Protein AF-A0A2V9HSE8-F1 (afdb_monomer_lite)

Foldseek 3Di:
DFDPLVVVLVVLVVLLVCLVVDQWDQDPDDDRIDRSVVSVVVNVFSVCVVVVDADWADDDDQWIWGDDPHDTGIGGDPPPD

pLDDT: mean 90.76, std 11.49, range [35.78, 98.44]

Secondary structure (DSSP, 8-state):
----HHHHHHHHHHHHHHGGG-S-B--SSS-SSB-TTHHHHHHHHHHHHHTT-SEEEE-STTEEEEEETTEEEEEEPP---

Structure (mmCIF, N/CA/C/O backbone):
data_AF-A0A2V9HSE8-F1
#
_entry.id   AF-A0A2V9HSE8-F1
#
loop_
_atom_site.group_PDB
_atom_site.id
_atom_site.type_symbol
_atom_site.label_atom_id
_atom_site.label_alt_id
_atom_site.label_comp_id
_atom_site.label_asym_id
_atom_site.label_entity_id
_atom_site.label_seq_id
_atom_site.pdbx_PDB_ins_code
_atom_site.Cartn_x
_atom_site.Cartn_y
_atom_site.Cartn_z
_atom_site.occupancy
_atom_site.B_iso_or_equiv
_atom_site.auth_seq_id
_atom_site.auth_comp_id
_atom_site.auth_asym_id
_atom_site.auth_atom_id
_atom_site.pdbx_PDB_model_num
ATOM 1 N N . PRO A 1 1 ? 12.660 -11.861 -9.564 1.00 51.47 1 PRO A N 1
ATOM 2 C CA . PRO A 1 1 ? 11.238 -11.628 -9.232 1.00 51.47 1 PRO A CA 1
ATOM 3 C C . PRO A 1 1 ? 11.015 -10.176 -8.800 1.00 51.47 1 PRO A C 1
ATOM 5 O O . PRO A 1 1 ? 11.594 -9.730 -7.814 1.00 51.47 1 PRO A O 1
ATOM 8 N N . GLU A 1 2 ? 10.248 -9.436 -9.591 1.00 70.56 2 GLU A N 1
ATOM 9 C CA . GLU A 1 2 ? 9.785 -8.089 -9.238 1.00 70.56 2 GLU A CA 1
ATOM 10 C C . GLU A 1 2 ? 8.347 -8.170 -8.705 1.00 70.56 2 GLU A C 1
ATOM 12 O O . GLU A 1 2 ? 7.729 -9.234 -8.773 1.00 70.56 2 GLU A O 1
ATOM 17 N N . THR A 1 3 ? 7.841 -7.087 -8.113 1.00 76.06 3 THR A N 1
ATOM 18 C CA . THR A 1 3 ? 6.500 -7.032 -7.512 1.00 76.06 3 THR A CA 1
ATOM 19 C C . THR A 1 3 ? 5.423 -7.398 -8.535 1.00 76.06 3 THR A C 1
ATOM 21 O O . THR A 1 3 ? 5.242 -6.684 -9.519 1.00 76.06 3 THR A O 1
ATOM 24 N N . ASP A 1 4 ? 4.666 -8.468 -8.282 1.00 85.50 4 ASP A N 1
ATOM 25 C CA . ASP A 1 4 ? 3.394 -8.708 -8.969 1.00 85.50 4 ASP A CA 1
ATOM 26 C C . ASP A 1 4 ? 2.368 -7.695 -8.444 1.00 85.50 4 ASP A C 1
ATOM 28 O O . ASP A 1 4 ? 1.904 -7.784 -7.303 1.00 85.50 4 ASP A O 1
ATOM 32 N N . LEU A 1 5 ? 2.061 -6.690 -9.266 1.00 86.50 5 LEU A N 1
ATOM 33 C CA . LEU A 1 5 ? 1.221 -5.563 -8.869 1.00 86.50 5 LEU A CA 1
ATOM 34 C C . LEU A 1 5 ? -0.245 -5.966 -8.653 1.00 86.50 5 LEU A C 1
ATOM 36 O O . LEU A 1 5 ? -0.925 -5.378 -7.808 1.00 86.50 5 LEU A O 1
ATOM 40 N N . ASP A 1 6 ? -0.729 -6.976 -9.377 1.00 89.81 6 ASP A N 1
ATOM 41 C CA . ASP A 1 6 ? -2.093 -7.485 -9.238 1.00 89.81 6 ASP A CA 1
ATOM 42 C C . ASP A 1 6 ? -2.253 -8.247 -7.926 1.00 89.81 6 ASP A C 1
ATOM 44 O O . ASP A 1 6 ? -3.164 -7.956 -7.139 1.00 89.81 6 ASP A O 1
ATOM 48 N N . ALA A 1 7 ? -1.329 -9.169 -7.648 1.00 92.62 7 ALA A N 1
ATOM 49 C CA . ALA A 1 7 ? -1.310 -9.915 -6.396 1.00 92.62 7 ALA A CA 1
ATOM 50 C C . ALA A 1 7 ? -1.096 -8.992 -5.185 1.00 92.62 7 ALA A C 1
ATOM 52 O O . ALA A 1 7 ? -1.744 -9.158 -4.143 1.00 92.62 7 ALA A O 1
ATOM 53 N N . TYR A 1 8 ? -0.227 -7.985 -5.322 1.00 93.12 8 TYR A N 1
ATOM 54 C CA . TYR A 1 8 ? 0.008 -6.994 -4.278 1.00 93.12 8 TYR A CA 1
ATOM 55 C C . TYR A 1 8 ? -1.254 -6.170 -3.988 1.00 93.12 8 TYR A C 1
ATOM 57 O O . TYR A 1 8 ? -1.670 -6.092 -2.831 1.00 93.12 8 TYR A O 1
ATOM 65 N N . LEU A 1 9 ? -1.934 -5.642 -5.017 1.00 94.56 9 LEU A N 1
ATOM 66 C CA . LEU A 1 9 ? -3.189 -4.902 -4.838 1.00 94.56 9 LEU A CA 1
ATOM 67 C C . LEU A 1 9 ? -4.265 -5.762 -4.162 1.00 94.56 9 LEU A C 1
ATOM 69 O O . LEU A 1 9 ? -4.931 -5.304 -3.232 1.00 94.56 9 LEU A O 1
ATOM 73 N N . ALA A 1 10 ? -4.433 -7.012 -4.600 1.00 96.94 10 ALA A N 1
ATOM 74 C CA . ALA A 1 10 ? -5.390 -7.935 -3.993 1.00 96.94 10 ALA A CA 1
ATOM 75 C C . ALA A 1 10 ? -5.089 -8.179 -2.503 1.00 96.94 10 ALA A C 1
ATOM 77 O O . ALA A 1 10 ? -6.009 -8.271 -1.687 1.00 96.94 10 ALA A O 1
ATOM 78 N N . SER A 1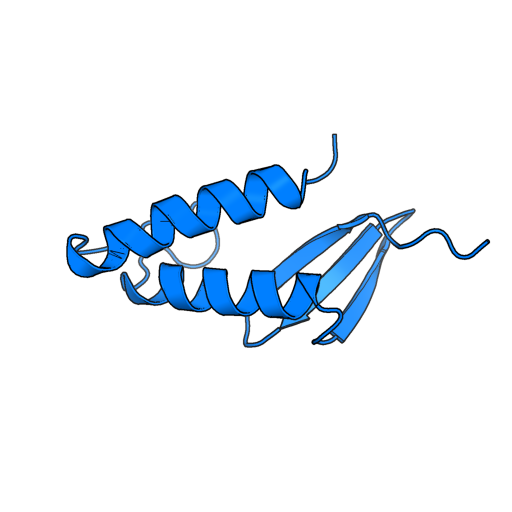 11 ? -3.808 -8.242 -2.138 1.00 97.44 11 SER A N 1
ATOM 79 C CA . SER A 1 11 ? -3.370 -8.419 -0.751 1.00 97.44 11 SER A CA 1
ATOM 80 C C . SER A 1 11 ? -3.632 -7.168 0.089 1.00 97.44 11 SER A C 1
ATOM 82 O O . SER A 1 11 ? -4.202 -7.267 1.174 1.00 97.44 11 SER A O 1
ATOM 84 N N . VAL A 1 12 ? -3.303 -5.983 -0.434 1.00 97.25 12 VAL A N 1
ATOM 85 C CA . VAL A 1 12 ? -3.562 -4.699 0.238 1.00 97.25 12 VAL A CA 1
ATOM 86 C C . VAL A 1 12 ? -5.061 -4.481 0.464 1.00 97.25 12 VAL A C 1
ATOM 88 O O . VAL A 1 12 ? -5.441 -4.039 1.544 1.00 97.25 12 VAL A O 1
ATOM 91 N N . LYS A 1 13 ? -5.931 -4.876 -0.477 1.00 98.44 13 LYS A N 1
ATOM 92 C CA . LYS A 1 13 ? -7.395 -4.836 -0.281 1.00 98.44 13 LYS A CA 1
ATOM 93 C C . LYS A 1 13 ? -7.847 -5.653 0.927 1.00 98.44 13 LYS A C 1
ATOM 95 O O . LYS A 1 13 ? -8.652 -5.178 1.723 1.00 98.44 13 LYS A O 1
ATOM 100 N N . ARG A 1 14 ? -7.311 -6.867 1.085 1.00 98.44 14 ARG A N 1
ATOM 101 C CA . ARG A 1 14 ? -7.618 -7.727 2.240 1.00 98.44 14 ARG A CA 1
ATOM 102 C C . ARG A 1 14 ? -7.112 -7.115 3.545 1.00 98.44 14 ARG A C 1
ATOM 104 O O . ARG A 1 14 ? -7.823 -7.163 4.537 1.00 98.44 14 ARG A O 1
ATOM 111 N N . LEU A 1 15 ? -5.923 -6.512 3.537 1.00 98.12 15 LEU A N 1
ATOM 112 C CA . LEU A 1 15 ? -5.370 -5.831 4.710 1.00 98.12 15 LEU A CA 1
ATOM 113 C C . LEU A 1 15 ? -6.191 -4.595 5.102 1.00 98.12 15 LEU A C 1
ATOM 115 O O . LEU A 1 15 ? -6.525 -4.436 6.271 1.00 98.12 15 LEU A O 1
ATOM 119 N N . ALA A 1 16 ? -6.563 -3.749 4.140 1.00 98.38 16 ALA A N 1
ATOM 120 C CA . ALA A 1 16 ? -7.377 -2.561 4.394 1.00 98.38 16 ALA A CA 1
ATOM 121 C C . ALA A 1 16 ? -8.742 -2.908 5.008 1.00 98.38 16 ALA A C 1
ATOM 123 O O . ALA A 1 16 ? -9.208 -2.189 5.888 1.00 98.38 16 ALA A O 1
ATOM 124 N N . ALA A 1 17 ? -9.344 -4.035 4.612 1.00 98.44 17 ALA A N 1
ATOM 125 C CA . ALA A 1 17 ? -10.596 -4.514 5.196 1.00 98.44 17 ALA A CA 1
ATOM 126 C C . ALA A 1 17 ? -10.482 -4.859 6.693 1.00 98.44 17 ALA A C 1
ATOM 128 O O . ALA A 1 17 ? -11.471 -4.752 7.409 1.00 98.44 17 ALA A O 1
ATOM 129 N N . LEU A 1 18 ? -9.289 -5.226 7.176 1.00 98.19 18 LEU A N 1
ATOM 130 C CA . LEU A 1 18 ? -9.048 -5.516 8.594 1.00 98.19 18 LEU A CA 1
ATOM 131 C C . LEU A 1 18 ? -8.868 -4.244 9.434 1.00 98.19 18 LEU A C 1
ATOM 133 O O . LEU A 1 18 ? -8.991 -4.304 10.653 1.00 98.19 18 LEU A O 1
ATOM 137 N N . ALA A 1 19 ? -8.576 -3.094 8.816 1.00 97.88 19 ALA A N 1
ATOM 138 C CA . ALA A 1 19 ? -8.191 -1.870 9.522 1.00 97.88 19 ALA A CA 1
ATOM 139 C C . ALA A 1 19 ? -9.139 -1.441 10.667 1.00 97.88 19 ALA A C 1
ATOM 141 O O . ALA A 1 19 ? -8.614 -1.040 11.706 1.00 97.88 19 ALA A O 1
ATOM 142 N N . PRO A 1 20 ? -10.483 -1.554 10.558 1.00 97.75 20 PRO A N 1
ATOM 143 C CA . PRO A 1 20 ? -11.394 -1.198 11.652 1.00 97.75 20 PRO A CA 1
ATOM 144 C C . PRO A 1 20 ? -11.254 -2.068 12.913 1.00 97.75 20 PRO A C 1
ATOM 146 O O . PRO A 1 20 ? -11.639 -1.635 13.996 1.00 97.75 20 PRO A O 1
ATOM 149 N N . GLU A 1 21 ? -10.720 -3.284 12.781 1.00 98.06 21 GLU A N 1
ATOM 150 C CA . GLU A 1 21 ? -10.566 -4.255 13.875 1.00 98.06 21 GLU A CA 1
ATOM 151 C C . GLU A 1 21 ? -9.152 -4.248 14.477 1.00 98.06 21 GLU A C 1
ATOM 153 O O . GLU A 1 21 ? -8.904 -4.821 15.542 1.00 98.06 21 GLU A O 1
ATOM 158 N N . LEU A 1 22 ? -8.201 -3.598 13.806 1.00 97.38 22 LEU A N 1
ATOM 159 C CA . LEU A 1 22 ? -6.818 -3.533 14.251 1.00 97.38 22 LEU A CA 1
ATOM 160 C C . LEU A 1 22 ? -6.615 -2.394 15.247 1.00 97.38 22 LEU A C 1
ATOM 162 O O . LEU A 1 22 ? -7.206 -1.323 15.158 1.00 97.38 22 LEU A O 1
ATOM 166 N N . ARG A 1 23 ? -5.694 -2.611 16.185 1.00 96.62 23 ARG A N 1
ATOM 167 C CA . ARG A 1 23 ? -5.2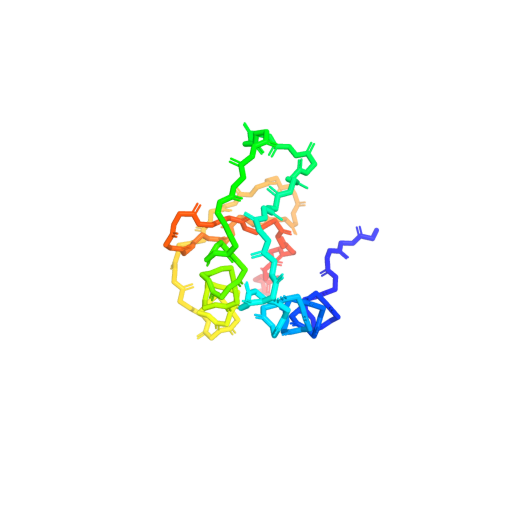33 -1.567 17.114 1.00 96.62 23 ARG A CA 1
ATOM 168 C C . ARG A 1 23 ? -3.938 -0.907 16.655 1.00 96.62 23 ARG A C 1
ATOM 170 O O . ARG A 1 23 ? -3.680 0.238 17.005 1.00 96.62 23 ARG A O 1
ATOM 177 N N . LEU A 1 24 ? -3.112 -1.644 15.917 1.00 95.25 24 LEU A N 1
ATOM 178 C CA . LEU A 1 24 ? -1.780 -1.231 15.490 1.00 95.25 24 LEU A CA 1
ATOM 179 C C . LEU A 1 24 ? -1.362 -1.986 14.227 1.00 95.25 24 LEU A C 1
ATOM 181 O O . LEU A 1 24 ? -1.804 -3.114 14.004 1.00 95.25 24 LEU A O 1
ATOM 185 N N . VAL A 1 25 ? -0.468 -1.379 13.449 1.00 96.38 25 VAL A N 1
ATOM 186 C CA . VAL A 1 25 ? 0.232 -2.014 12.327 1.00 96.38 25 VAL A CA 1
ATOM 187 C C . VAL A 1 25 ? 1.734 -1.915 12.581 1.00 96.38 25 VAL A C 1
ATOM 189 O O . VAL A 1 25 ? 2.259 -0.825 12.806 1.00 96.38 25 VAL A O 1
ATOM 192 N N . LEU A 1 26 ? 2.429 -3.054 12.549 1.00 94.94 26 LEU A N 1
ATOM 193 C CA . LEU A 1 26 ? 3.888 -3.122 12.676 1.00 94.94 26 LEU A CA 1
ATOM 194 C C . LEU A 1 26 ? 4.487 -3.359 11.293 1.00 94.94 26 LEU A C 1
ATOM 196 O O . LEU A 1 26 ? 4.414 -4.463 10.754 1.00 94.94 26 LEU A O 1
ATOM 200 N N . GLY A 1 27 ? 5.038 -2.301 10.701 1.00 91.25 27 GLY A N 1
ATOM 201 C CA . GLY A 1 27 ? 5.738 -2.394 9.427 1.00 91.25 27 GLY A CA 1
ATOM 202 C C . GLY A 1 27 ? 7.086 -3.096 9.582 1.00 91.25 27 GLY A C 1
ATOM 203 O O . GLY A 1 27 ? 7.731 -3.008 10.624 1.00 91.25 27 GLY A O 1
ATOM 204 N N . ALA A 1 28 ? 7.546 -3.763 8.524 1.00 89.50 28 ALA A N 1
ATOM 205 C CA . ALA A 1 28 ? 8.866 -4.396 8.523 1.00 89.50 28 ALA A CA 1
ATOM 206 C C . ALA A 1 28 ? 10.022 -3.373 8.537 1.00 89.50 28 ALA A C 1
ATOM 208 O O . ALA A 1 28 ? 11.116 -3.684 9.007 1.00 89.50 28 ALA A O 1
ATOM 209 N N . HIS A 1 29 ? 9.795 -2.157 8.023 1.00 85.50 29 HIS A N 1
ATOM 210 C CA . HIS A 1 29 ? 10.826 -1.133 7.849 1.00 85.50 29 HIS A CA 1
ATOM 211 C C . HIS A 1 29 ? 10.310 0.281 8.162 1.00 85.50 29 HIS A C 1
ATOM 213 O O . HIS A 1 29 ? 9.121 0.567 8.025 1.00 85.50 29 HIS A O 1
ATOM 219 N N . ASN A 1 30 ? 11.249 1.174 8.494 1.00 73.56 30 ASN A N 1
ATOM 220 C CA . ASN A 1 30 ? 11.120 2.632 8.660 1.00 73.56 30 ASN A CA 1
ATOM 221 C C . ASN A 1 30 ? 10.279 3.113 9.848 1.00 73.56 30 ASN A C 1
ATOM 223 O O . ASN A 1 30 ? 10.775 3.885 10.664 1.00 73.56 30 ASN A O 1
ATOM 227 N N . VAL A 1 31 ? 9.025 2.673 9.952 1.00 79.81 31 VAL A N 1
ATOM 228 C CA . VAL A 1 31 ? 8.094 3.125 10.990 1.00 79.81 31 VAL A CA 1
ATOM 229 C C . VAL A 1 31 ? 7.791 1.950 11.920 1.00 79.81 31 VAL A C 1
ATOM 231 O O . VAL A 1 31 ? 7.113 1.012 11.500 1.00 79.81 31 VAL A O 1
ATOM 234 N N . PRO A 1 32 ? 8.285 1.969 13.173 1.00 83.06 32 PRO A N 1
ATOM 235 C CA . PRO A 1 32 ? 8.148 0.829 14.075 1.00 83.06 32 PRO A CA 1
ATOM 236 C C . PRO A 1 32 ? 6.692 0.558 14.478 1.00 83.06 32 PRO A C 1
ATOM 238 O O . PRO A 1 32 ? 6.347 -0.588 14.742 1.00 83.06 32 PRO A O 1
ATOM 241 N N . VAL A 1 33 ? 5.835 1.588 14.508 1.00 93.69 33 VAL A N 1
ATOM 242 C CA . VAL A 1 33 ? 4.399 1.474 14.806 1.00 93.69 33 VAL A CA 1
ATOM 243 C C . VAL A 1 33 ? 3.623 2.475 13.953 1.00 93.69 33 VAL A C 1
ATOM 245 O O . VAL A 1 33 ? 3.897 3.672 14.015 1.00 93.69 33 VAL A O 1
ATOM 248 N N . ALA A 1 34 ? 2.645 1.997 13.187 1.00 93.50 34 ALA A N 1
ATOM 249 C CA . ALA A 1 34 ? 1.738 2.820 12.394 1.00 93.50 34 ALA A CA 1
ATOM 250 C C . ALA A 1 34 ? 0.281 2.664 12.874 1.00 93.50 34 ALA A C 1
ATOM 252 O O . ALA A 1 34 ? -0.095 1.590 13.368 1.00 93.50 34 ALA A O 1
ATOM 253 N N . PRO A 1 35 ? -0.557 3.709 12.733 1.00 95.31 35 PRO A N 1
ATOM 254 C CA . PRO A 1 35 ? -1.990 3.582 12.968 1.00 95.31 35 PRO A CA 1
ATOM 255 C C . PRO A 1 35 ? -2.624 2.647 11.921 1.00 95.31 35 PRO A C 1
ATOM 257 O O . PRO A 1 35 ? -2.164 2.614 10.778 1.00 95.31 35 PRO A O 1
ATOM 260 N N . PRO A 1 36 ? -3.716 1.931 12.251 1.00 97.62 36 PRO A N 1
ATOM 261 C CA . PRO A 1 36 ? -4.440 1.096 11.288 1.00 97.62 36 PRO A CA 1
ATOM 262 C C . PRO A 1 36 ? -4.890 1.814 10.007 1.00 97.62 36 PRO A C 1
ATOM 264 O O . PRO A 1 36 ? -5.029 1.163 8.972 1.00 97.62 36 PRO A O 1
ATOM 267 N N . SER A 1 37 ? -5.071 3.143 10.051 1.00 97.00 37 SER A N 1
ATOM 268 C CA . SER A 1 37 ? -5.439 3.963 8.885 1.00 97.00 37 SER A CA 1
ATOM 269 C C . SER A 1 37 ? -4.422 3.896 7.743 1.00 97.00 37 SER A C 1
ATOM 271 O O . SER A 1 37 ? -4.795 4.085 6.588 1.00 97.00 37 SER A O 1
ATOM 273 N N . VAL A 1 38 ? -3.174 3.507 8.022 1.00 96.56 38 VAL A N 1
ATOM 274 C CA . VAL A 1 38 ? -2.147 3.335 6.988 1.00 96.56 38 VAL A CA 1
ATOM 275 C C . VAL A 1 38 ? -2.548 2.302 5.926 1.00 96.56 38 VAL A C 1
ATOM 277 O O . VAL A 1 38 ? -2.085 2.374 4.794 1.00 96.56 38 VAL A O 1
ATOM 280 N N . LEU A 1 39 ? -3.409 1.330 6.257 1.00 97.56 39 LEU A N 1
ATOM 281 C CA . LEU A 1 39 ? -3.835 0.283 5.322 1.00 97.56 39 LEU A CA 1
ATOM 282 C C . LEU A 1 39 ? -4.824 0.793 4.253 1.00 97.56 39 LEU A C 1
ATOM 284 O O . LEU A 1 39 ? -4.568 0.551 3.071 1.00 97.56 39 LEU A O 1
ATOM 288 N N . PRO A 1 40 ? -5.925 1.501 4.589 1.00 98.44 40 PRO A N 1
ATOM 289 C CA . PRO A 1 40 ? -6.760 2.148 3.574 1.00 98.44 40 PRO A CA 1
ATOM 290 C C . PRO A 1 40 ? -6.045 3.294 2.835 1.00 98.44 40 PRO A C 1
ATOM 292 O O . PRO A 1 40 ? -6.304 3.498 1.646 1.00 98.44 40 PRO A O 1
ATOM 295 N N . GLU A 1 41 ? -5.112 4.000 3.480 1.00 97.94 41 GLU A N 1
ATOM 296 C CA . GLU A 1 41 ? -4.251 4.991 2.814 1.00 97.94 41 GLU A CA 1
ATOM 297 C C . GLU A 1 41 ? -3.348 4.318 1.763 1.00 97.94 41 GLU A C 1
ATOM 299 O O . GLU A 1 41 ? -3.322 4.730 0.601 1.00 97.94 41 GLU A O 1
ATOM 304 N N . LEU A 1 42 ? -2.698 3.203 2.126 1.00 97.06 42 LEU A N 1
ATOM 305 C CA . LEU A 1 42 ? -1.902 2.386 1.210 1.00 97.06 42 LEU A CA 1
ATOM 306 C C . LEU A 1 42 ? -2.740 1.877 0.033 1.00 97.06 42 LEU A C 1
ATOM 308 O O . LEU A 1 42 ? -2.271 1.936 -1.103 1.00 97.06 42 LEU A O 1
ATOM 312 N N . LEU A 1 43 ? -3.967 1.398 0.288 1.00 98.25 43 LEU A N 1
ATOM 313 C CA . LEU A 1 43 ? -4.895 0.956 -0.758 1.00 98.25 43 LEU A CA 1
ATOM 314 C C . LEU A 1 43 ? -5.185 2.082 -1.757 1.00 98.25 43 LEU A C 1
ATOM 316 O O . LEU A 1 43 ? -5.051 1.886 -2.965 1.00 98.25 43 LEU A O 1
ATOM 320 N N . THR A 1 44 ? -5.514 3.268 -1.250 1.00 98.38 44 THR A N 1
ATOM 321 C CA . THR A 1 44 ? -5.770 4.452 -2.078 1.00 98.38 44 THR A CA 1
ATOM 322 C C . THR A 1 44 ? -4.551 4.797 -2.935 1.00 98.38 44 THR A C 1
ATOM 324 O O . THR A 1 44 ? -4.678 5.033 -4.139 1.00 98.38 44 THR A O 1
ATOM 327 N N . ALA A 1 45 ? -3.354 4.773 -2.344 1.00 97.62 45 ALA A N 1
ATOM 328 C CA . ALA A 1 45 ? -2.124 5.098 -3.050 1.00 97.62 45 ALA A CA 1
ATOM 329 C C . ALA A 1 45 ? -1.792 4.090 -4.161 1.00 97.62 45 ALA A C 1
ATOM 331 O O . ALA A 1 45 ? -1.446 4.497 -5.272 1.00 97.62 45 ALA A O 1
ATOM 332 N N . ILE A 1 46 ? -1.926 2.785 -3.902 1.00 96.00 46 ILE A N 1
ATOM 333 C CA . ILE A 1 46 ? -1.626 1.764 -4.915 1.00 96.00 46 ILE A CA 1
ATOM 334 C C . ILE A 1 46 ? -2.658 1.755 -6.052 1.00 96.00 46 ILE A C 1
ATOM 336 O O . ILE A 1 46 ? -2.291 1.541 -7.207 1.00 96.00 46 ILE A O 1
ATOM 340 N N . GLU A 1 47 ? -3.931 2.054 -5.770 1.00 97.06 47 GLU A N 1
ATOM 341 C CA . GLU A 1 47 ? -4.958 2.225 -6.806 1.00 97.06 47 GLU A CA 1
ATOM 342 C C . GLU A 1 47 ? -4.693 3.470 -7.663 1.00 97.06 47 GLU A C 1
ATOM 344 O O . GLU A 1 47 ? -4.804 3.411 -8.891 1.00 97.06 47 GLU A O 1
ATOM 349 N N . ALA A 1 48 ? -4.260 4.575 -7.047 1.00 96.94 48 ALA A N 1
ATOM 350 C CA . ALA A 1 48 ? -3.861 5.778 -7.768 1.00 96.94 48 ALA A CA 1
ATOM 351 C C . ALA A 1 48 ? -2.664 5.508 -8.694 1.00 96.94 48 ALA A C 1
ATOM 353 O O . ALA A 1 48 ? -2.746 5.812 -9.887 1.00 96.94 48 ALA A O 1
ATOM 354 N N . VAL A 1 49 ? -1.604 4.869 -8.189 1.00 94.00 49 VAL A N 1
ATOM 355 C CA . VAL A 1 49 ? -0.433 4.473 -8.992 1.00 94.00 49 VAL A CA 1
ATOM 356 C C . VAL A 1 49 ? -0.836 3.561 -10.148 1.00 94.00 49 VAL A C 1
ATOM 358 O O . VAL A 1 49 ? -0.441 3.805 -11.286 1.00 94.00 49 VAL A O 1
ATOM 361 N N . ARG A 1 50 ? -1.689 2.562 -9.893 1.00 92.31 50 ARG A N 1
ATOM 362 C CA . ARG A 1 50 ? -2.200 1.657 -10.931 1.00 92.31 50 ARG A CA 1
ATOM 363 C C . ARG A 1 50 ? -3.014 2.380 -12.008 1.00 92.31 50 ARG A C 1
ATOM 365 O O . ARG A 1 50 ? -2.992 1.969 -13.161 1.00 92.31 50 ARG A O 1
ATOM 372 N N . SER A 1 51 ? -3.713 3.456 -11.650 1.00 94.00 51 SER A N 1
ATOM 373 C CA . SER A 1 51 ? -4.434 4.314 -12.602 1.00 94.00 51 SER A CA 1
ATOM 374 C C . SER A 1 51 ? -3.539 5.311 -13.356 1.00 94.00 51 SER A C 1
ATOM 376 O O . SER A 1 51 ? -4.053 6.144 -14.099 1.00 94.00 51 SER A O 1
ATOM 378 N N . GLY A 1 52 ? -2.216 5.260 -13.158 1.00 93.44 52 GLY A N 1
ATOM 379 C CA . GLY A 1 52 ? -1.254 6.163 -13.793 1.00 93.44 52 GLY A CA 1
ATOM 380 C C . GLY A 1 52 ? -1.104 7.523 -13.102 1.00 93.44 52 GLY A C 1
ATOM 381 O O . GLY A 1 52 ? -0.573 8.455 -13.703 1.00 93.44 52 GLY A O 1
ATOM 382 N N . LYS A 1 53 ? -1.566 7.673 -11.854 1.00 96.25 53 LYS A N 1
ATOM 383 C CA . LYS A 1 53 ? -1.379 8.903 -11.067 1.00 96.25 53 LYS A CA 1
ATOM 384 C C . LYS A 1 53 ? -0.079 8.856 -10.260 1.00 96.25 53 LYS A C 1
ATOM 386 O O . LYS A 1 53 ? 0.466 7.792 -9.979 1.00 96.25 53 LYS A O 1
ATOM 391 N N . GLY A 1 54 ? 0.361 10.029 -9.808 1.00 95.31 54 GLY A N 1
ATOM 392 C CA . GLY A 1 54 ? 1.552 10.188 -8.974 1.00 95.31 54 GLY A CA 1
ATOM 393 C C . GLY A 1 54 ? 2.790 10.576 -9.773 1.00 95.31 54 GLY A C 1
ATOM 394 O O . GLY A 1 54 ? 2.701 11.038 -10.908 1.00 95.31 54 GLY A O 1
ATOM 395 N N . THR A 1 55 ? 3.954 10.434 -9.147 1.00 96.81 55 THR A N 1
ATOM 396 C CA . THR A 1 55 ? 5.250 10.729 -9.773 1.00 96.81 55 THR A CA 1
ATOM 397 C C . THR A 1 55 ? 5.995 9.442 -10.082 1.00 96.81 55 THR A C 1
ATOM 399 O O . THR A 1 55 ? 5.898 8.482 -9.321 1.00 96.81 55 THR A O 1
ATOM 402 N N . ILE A 1 56 ? 6.750 9.433 -11.180 1.00 95.12 56 ILE A N 1
ATOM 403 C CA . ILE A 1 56 ? 7.572 8.298 -11.604 1.00 95.12 56 ILE A CA 1
ATOM 404 C C . ILE A 1 56 ? 9.018 8.776 -11.694 1.00 95.12 56 ILE A C 1
ATOM 406 O O . ILE A 1 56 ? 9.305 9.773 -12.360 1.00 95.12 56 ILE A O 1
ATOM 410 N N . LYS A 1 57 ? 9.934 8.083 -11.016 1.00 95.31 57 LYS A N 1
ATOM 411 C CA . LYS A 1 57 ? 11.375 8.371 -11.051 1.00 95.31 57 LYS A CA 1
ATOM 412 C C . LYS A 1 57 ? 12.160 7.104 -11.396 1.00 95.31 57 LYS A C 1
ATOM 414 O O . LYS A 1 57 ? 11.884 6.068 -10.796 1.00 95.31 57 LYS A O 1
ATOM 419 N N . PRO A 1 58 ? 13.151 7.153 -12.304 1.00 93.69 58 PRO A N 1
ATOM 420 C CA . PRO A 1 58 ? 14.023 6.007 -12.562 1.00 93.69 58 PRO A CA 1
ATOM 421 C C . PRO A 1 58 ? 14.716 5.518 -11.282 1.00 93.69 58 PRO A C 1
ATOM 423 O O . PRO A 1 58 ? 15.153 6.329 -10.467 1.00 93.69 58 PRO A O 1
ATOM 426 N N . ALA A 1 59 ? 14.836 4.200 -11.117 1.00 91.88 59 ALA A N 1
ATOM 427 C CA . ALA A 1 59 ? 15.366 3.562 -9.909 1.00 91.88 59 ALA A CA 1
ATOM 428 C C . ALA A 1 59 ? 16.382 2.451 -10.232 1.00 91.88 59 ALA A C 1
ATOM 430 O O . ALA A 1 59 ? 16.347 1.356 -9.669 1.00 91.88 59 ALA A O 1
ATOM 431 N N . GLY A 1 60 ? 17.297 2.744 -11.158 1.00 86.25 60 GLY A N 1
ATOM 432 C CA . GLY A 1 60 ? 18.265 1.783 -11.688 1.00 86.25 60 GLY A CA 1
ATOM 433 C C . GLY A 1 60 ? 17.746 1.031 -12.916 1.00 86.25 60 GLY A C 1
ATOM 434 O O . GLY A 1 60 ? 16.692 1.350 -13.465 1.00 86.25 60 GLY A O 1
ATOM 435 N N . ALA A 1 61 ? 18.526 0.056 -13.386 1.00 88.62 61 ALA A N 1
ATOM 436 C CA . ALA A 1 61 ? 18.2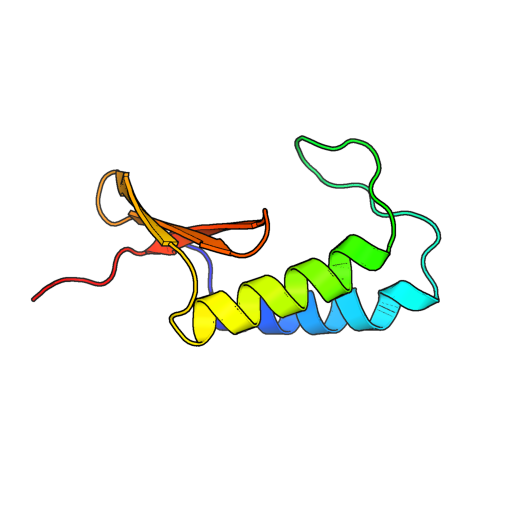49 -0.647 -14.636 1.00 88.62 61 ALA A CA 1
ATOM 437 C C . ALA A 1 61 ? 16.895 -1.376 -14.590 1.00 88.62 61 ALA A C 1
ATOM 439 O O . ALA A 1 61 ? 16.695 -2.267 -13.766 1.00 88.62 61 ALA A O 1
ATOM 440 N N . GLY A 1 62 ? 15.984 -0.985 -15.486 1.00 89.06 62 GLY A N 1
ATOM 441 C CA . GLY A 1 62 ? 14.673 -1.615 -15.653 1.00 89.06 62 GLY A CA 1
ATOM 442 C C . GLY A 1 62 ? 13.666 -1.337 -14.537 1.00 89.06 62 GLY A C 1
ATOM 443 O O . GLY A 1 62 ? 12.645 -2.010 -14.498 1.00 89.06 62 GLY A O 1
ATOM 444 N N . LYS A 1 63 ? 13.919 -0.372 -13.641 1.00 90.69 63 LYS A N 1
ATOM 445 C CA . LYS A 1 63 ? 13.052 -0.091 -12.487 1.00 90.69 63 LYS A CA 1
ATOM 446 C C . LYS A 1 63 ? 12.671 1.375 -12.386 1.00 90.69 63 LYS A C 1
ATOM 448 O O . LYS A 1 63 ? 13.458 2.263 -12.721 1.00 90.69 63 LYS A O 1
ATOM 453 N N . ALA A 1 64 ? 11.490 1.625 -11.842 1.00 92.69 64 ALA A N 1
ATOM 454 C CA . ALA A 1 64 ? 11.011 2.952 -11.507 1.00 92.69 64 ALA A CA 1
ATOM 455 C C . ALA A 1 64 ? 10.370 2.963 -10.114 1.00 92.69 64 ALA A C 1
ATOM 457 O O . ALA A 1 64 ? 9.739 1.999 -9.682 1.00 92.69 64 ALA A O 1
ATOM 458 N N . ILE A 1 65 ? 10.544 4.072 -9.402 1.00 93.75 65 ILE A N 1
ATOM 459 C CA . ILE A 1 65 ? 9.802 4.382 -8.185 1.00 93.75 65 ILE A CA 1
ATOM 460 C C . ILE A 1 65 ? 8.564 5.175 -8.589 1.00 93.75 65 ILE A C 1
ATOM 462 O O . ILE A 1 65 ? 8.685 6.267 -9.146 1.00 93.75 65 ILE A O 1
ATOM 466 N N . HIS A 1 66 ? 7.393 4.625 -8.281 1.00 94.31 66 HIS A N 1
ATOM 467 C CA . HIS A 1 66 ? 6.104 5.293 -8.406 1.00 94.31 66 HIS A CA 1
ATOM 468 C C . HIS A 1 66 ? 5.679 5.786 -7.028 1.00 94.31 66 HIS A C 1
ATOM 470 O O . HIS A 1 66 ? 5.586 4.983 -6.100 1.00 94.31 66 HIS A O 1
ATOM 476 N N . SER A 1 67 ? 5.414 7.081 -6.882 1.00 96.06 67 SER A N 1
ATOM 477 C CA . SER A 1 67 ? 5.041 7.671 -5.594 1.00 96.06 67 SER A CA 1
ATOM 478 C C . SER A 1 67 ? 3.718 8.418 -5.671 1.00 96.06 67 SER A C 1
ATOM 480 O O . SER A 1 67 ? 3.508 9.224 -6.581 1.00 96.06 67 SER A O 1
ATOM 482 N N . PHE A 1 68 ? 2.859 8.198 -4.681 1.00 97.56 68 PHE A N 1
ATOM 483 C CA . PHE A 1 68 ? 1.593 8.902 -4.505 1.00 97.56 68 PHE A CA 1
ATOM 484 C C . PHE A 1 68 ? 1.304 9.048 -3.010 1.00 97.56 68 PHE A C 1
ATOM 486 O O . PHE A 1 68 ? 1.438 8.079 -2.270 1.00 97.56 68 PHE A O 1
ATOM 493 N N . ASP A 1 69 ? 0.941 10.260 -2.587 1.00 95.38 69 ASP A N 1
ATOM 494 C CA . ASP A 1 69 ? 0.495 10.578 -1.221 1.00 95.38 69 ASP A CA 1
ATOM 495 C C . ASP A 1 69 ? 1.380 9.995 -0.097 1.00 95.38 69 ASP A C 1
ATOM 497 O O . ASP A 1 69 ? 0.925 9.314 0.812 1.00 95.38 69 ASP A O 1
ATOM 501 N N . GLY A 1 70 ? 2.699 10.190 -0.207 1.00 92.81 70 GLY A N 1
ATOM 502 C CA . GLY A 1 70 ? 3.671 9.711 0.787 1.00 92.81 70 GLY A CA 1
ATOM 503 C C . GLY A 1 70 ? 4.086 8.239 0.653 1.00 92.81 70 GLY A C 1
ATOM 504 O O . GLY A 1 70 ? 5.105 7.849 1.222 1.00 92.81 70 GLY A O 1
ATOM 505 N N . PHE A 1 71 ? 3.393 7.437 -0.159 1.00 94.38 71 PHE A N 1
ATOM 506 C CA . PHE A 1 71 ? 3.787 6.061 -0.470 1.00 94.38 71 PHE A CA 1
ATOM 507 C C . PHE A 1 71 ? 4.692 5.998 -1.699 1.00 94.38 71 PHE A C 1
ATOM 509 O O . PHE A 1 71 ? 4.617 6.841 -2.594 1.00 94.38 71 PHE A O 1
ATOM 516 N N . SER A 1 72 ? 5.567 4.992 -1.745 1.00 93.00 72 SER A N 1
ATOM 517 C CA . SER A 1 72 ? 6.464 4.728 -2.874 1.00 93.00 72 SER A CA 1
ATOM 518 C C . SER A 1 72 ? 6.543 3.234 -3.166 1.00 93.00 72 SER A C 1
ATOM 520 O O . SER A 1 72 ? 6.742 2.432 -2.255 1.00 93.00 72 SER A O 1
ATOM 522 N N . PHE A 1 73 ? 6.436 2.873 -4.442 1.00 91.12 73 PHE A N 1
ATOM 523 C CA . PHE A 1 73 ? 6.461 1.499 -4.933 1.00 91.12 73 PHE A CA 1
ATOM 524 C C . PHE A 1 73 ? 7.592 1.345 -5.945 1.00 91.12 73 PHE A C 1
ATOM 526 O O . PHE A 1 73 ? 7.658 2.093 -6.919 1.00 91.12 73 PHE A O 1
ATOM 533 N N . LEU A 1 74 ? 8.483 0.378 -5.717 1.00 91.06 74 LEU A N 1
ATOM 534 C CA . LEU A 1 74 ? 9.500 -0.005 -6.692 1.00 91.06 74 LEU A CA 1
ATOM 535 C C . LEU A 1 74 ? 8.886 -1.020 -7.659 1.00 91.06 74 LEU A C 1
ATOM 537 O O . LEU A 1 74 ? 8.602 -2.154 -7.267 1.00 91.06 74 LEU A O 1
ATOM 541 N N . LEU A 1 75 ? 8.680 -0.595 -8.900 1.00 89.00 75 LEU A N 1
ATOM 542 C CA . LEU A 1 75 ? 8.073 -1.385 -9.968 1.00 89.00 75 LEU A CA 1
ATOM 543 C C . LEU A 1 75 ? 9.049 -1.526 -11.140 1.00 89.00 75 LEU A C 1
ATOM 545 O O . LEU A 1 75 ? 10.044 -0.796 -11.228 1.00 89.00 75 LEU A O 1
A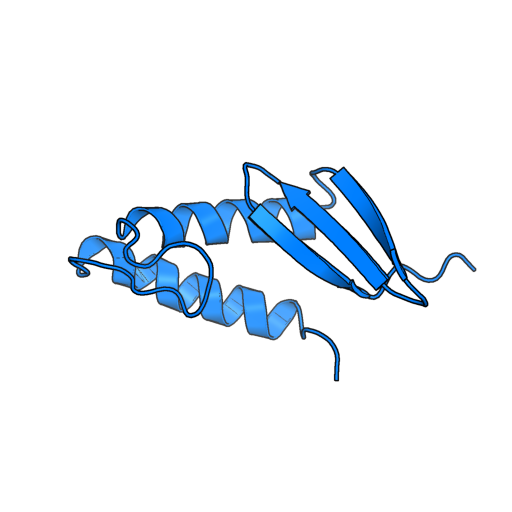TOM 549 N N . ALA A 1 76 ? 8.752 -2.458 -12.043 1.00 88.44 76 ALA A N 1
ATOM 550 C CA . ALA A 1 76 ? 9.389 -2.494 -13.351 1.00 88.44 76 ALA A CA 1
ATOM 551 C C . ALA A 1 76 ? 9.179 -1.140 -14.044 1.00 88.44 76 ALA A C 1
ATOM 553 O O . ALA A 1 76 ? 8.080 -0.588 -14.009 1.00 88.44 76 ALA A O 1
ATOM 554 N N . ALA A 1 77 ? 10.220 -0.594 -14.665 1.00 85.44 77 ALA A N 1
ATOM 555 C CA . ALA A 1 77 ? 10.044 0.538 -15.558 1.00 85.44 77 ALA A CA 1
ATOM 556 C C . ALA A 1 77 ? 9.275 0.062 -16.794 1.00 85.44 77 ALA A C 1
ATOM 558 O O . ALA A 1 77 ? 9.615 -0.981 -17.363 1.00 85.44 77 ALA A O 1
ATOM 559 N N . ASP A 1 78 ? 8.291 0.843 -17.238 1.00 73.81 78 ASP A N 1
ATOM 560 C CA . ASP A 1 78 ? 7.682 0.623 -18.545 1.00 73.81 78 ASP A CA 1
ATOM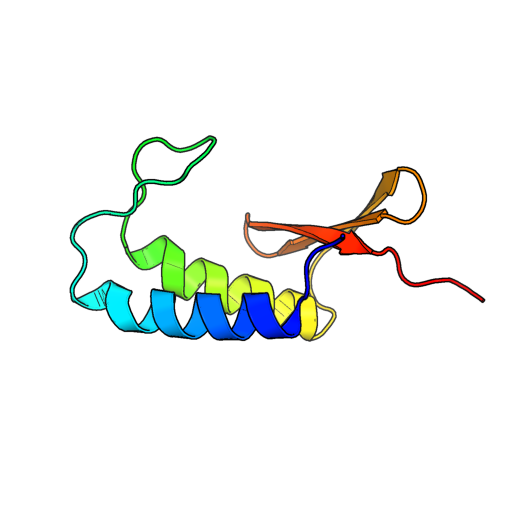 561 C C . ASP A 1 78 ? 8.802 0.590 -19.589 1.00 73.81 78 ASP A C 1
ATOM 563 O O . ASP A 1 78 ? 9.614 1.520 -19.686 1.00 73.81 78 ASP A O 1
ATOM 567 N N . ARG A 1 79 ? 8.884 -0.505 -20.354 1.00 57.94 79 ARG A N 1
ATOM 568 C CA . ARG A 1 79 ? 9.764 -0.538 -21.520 1.00 57.94 79 ARG A CA 1
ATOM 569 C C . ARG A 1 79 ? 9.259 0.542 -22.466 1.00 57.94 79 ARG A C 1
ATOM 571 O O . ARG A 1 79 ? 8.217 0.371 -23.089 1.00 57.94 79 ARG A O 1
ATOM 578 N N . LYS A 1 80 ? 9.991 1.652 -22.567 1.00 48.31 80 LYS A N 1
ATOM 579 C CA . LYS A 1 80 ? 9.922 2.470 -23.773 1.00 48.31 80 LYS A CA 1
ATOM 580 C C . LYS A 1 80 ? 10.461 1.595 -24.901 1.00 48.31 80 LYS A C 1
ATOM 582 O O . LYS A 1 80 ? 11.648 1.270 -24.885 1.00 48.31 80 LYS A O 1
ATOM 587 N N . GLU A 1 81 ? 9.560 1.139 -25.768 1.00 35.78 81 GLU A N 1
ATOM 588 C CA . GLU A 1 81 ? 9.916 0.689 -27.118 1.00 35.78 81 GLU A CA 1
ATOM 589 C C . GLU A 1 81 ? 10.628 1.811 -27.883 1.00 35.78 81 GLU A C 1
ATOM 591 O O . GLU A 1 81 ? 10.288 3.000 -27.656 1.00 35.78 81 GLU A O 1
#

Radius of gyration: 13.64 Å; chains: 1; bounding box: 30×22×44 Å

Sequence (81 aa):
PETDLDAYLASVKRLAALAPELRLVLGAHNVPVAPPSVLPELLTAIEA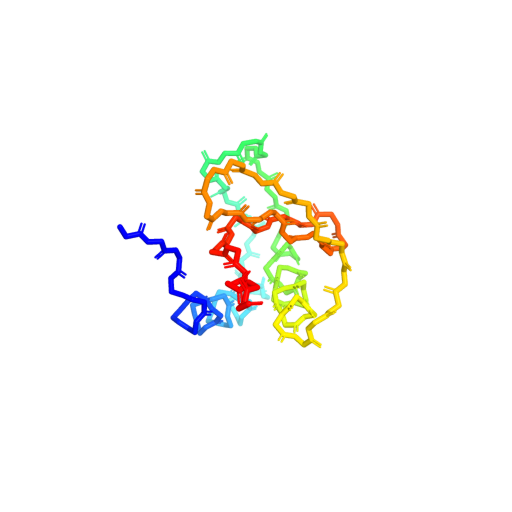VRSGKGTIKPAGAGKAIHSFDGFSFLLAADRKE